Protein AF-A0A8W8LWF3-F1 (afdb_monomer_lite)

Sequence (143 aa):
MHNFMSVVFLLVLAALSSQTCLGVKYEPNWSSIDSRPLPAWYDDVKIGMFINWGVYSVPSYHDEWFWYWWKGPKPIPSVVKLMEQFYPPTFTYADFAAEFKAEFYDPLKWVDIIKSSGAKPFKLHSDNFSGQAVTYKNSDQQW

pLDDT: mean 79.54, std 19.81, range [24.56, 97.5]

Organism: Magallana gigas (NCBI:txid29159)

Secondary structure (DSSP, 8-state):
-HHHHHHHHHHHHHHHTT----PPPPPSSHHHHHTPPPPHHHHH---EEEE--SGGGTTT-S-TTHHHHHHSSS--HHHHHHHHHHS-TT--GGGHHHH---TT--HHHHHHHHHHTTPEEEEE-SB-TTS-BSS--------

Radius of gyration: 26.39 Å; chains: 1; bounding box: 52×48×73 Å

Foldseek 3Di:
DVVVVVVVVVVVVVVVVPPDPPDDDADPDPVRVVPDDDPPVVVVFPAEDEDDDDLVCLLVDDDPCLCCLQPNPHHDPVSVVSCVVPHDPPDDSVVSNVVSPCPVDDVVVVCVVCVVVVHDHDDYCQADPVGDGPDDDPPPDDD

InterPro domains:
  IPR000933 Glycoside hydrolase, family 29 [PTHR10030] (9-128)
  IPR000933 Glycoside hydrolase, family 29 [SM00812] (25-143)
  IPR017853 Glycoside hydrolase superfamily [SSF51445] (25-130)
  IPR057739 Glycoside hydrolase family 29, N-terminal [PF01120] (24-129)

Structure (mmCIF, N/CA/C/O backbone):
data_AF-A0A8W8LWF3-F1
#
_entry.id   AF-A0A8W8LWF3-F1
#
loop_
_atom_site.group_PDB
_atom_site.id
_atom_site.type_symbol
_atom_site.label_atom_id
_atom_site.label_alt_id
_atom_site.label_comp_id
_atom_site.label_asym_id
_atom_site.label_entity_id
_atom_site.label_seq_id
_atom_site.pdbx_PDB_ins_code
_atom_site.Cartn_x
_atom_site.Cartn_y
_atom_site.Cartn_z
_atom_site.occupancy
_atom_site.B_iso_or_equiv
_atom_site.auth_seq_id
_atom_site.auth_comp_id
_atom_site.auth_asym_id
_atom_site.auth_atom_id
_atom_site.pdbx_PDB_model_num
ATOM 1 N N . MET A 1 1 ? 34.620 -33.983 -52.648 1.00 59.31 1 MET A N 1
ATOM 2 C CA . MET A 1 1 ? 34.540 -32.571 -52.200 1.00 59.31 1 MET A CA 1
ATOM 3 C C . MET A 1 1 ? 33.227 -32.232 -51.487 1.00 59.31 1 MET A C 1
ATOM 5 O O . MET A 1 1 ? 33.296 -31.529 -50.491 1.00 59.31 1 MET A O 1
ATOM 9 N N . HIS A 1 2 ? 32.063 -32.766 -51.893 1.00 61.38 2 HIS A N 1
ATOM 10 C CA . HIS A 1 2 ? 30.772 -32.478 -51.235 1.00 61.38 2 HIS A CA 1
ATOM 11 C C . HIS A 1 2 ? 30.685 -32.867 -49.745 1.00 61.38 2 HIS A C 1
ATOM 13 O O . HIS A 1 2 ? 30.290 -32.039 -48.933 1.00 61.38 2 HIS A O 1
ATOM 19 N N . ASN A 1 3 ? 31.135 -34.066 -49.353 1.00 65.56 3 ASN A N 1
ATOM 20 C CA . ASN A 1 3 ? 31.029 -34.513 -47.952 1.00 65.56 3 ASN A CA 1
ATOM 21 C C . ASN A 1 3 ? 31.913 -33.710 -46.985 1.00 65.56 3 ASN A C 1
ATOM 23 O O . ASN A 1 3 ? 31.542 -33.509 -45.836 1.00 65.56 3 ASN A O 1
ATOM 27 N N . PHE A 1 4 ? 33.061 -33.212 -47.453 1.00 72.50 4 PHE A N 1
ATOM 28 C CA . PHE A 1 4 ? 33.957 -32.391 -46.636 1.00 72.50 4 PHE A CA 1
ATOM 29 C C . PHE A 1 4 ? 33.328 -31.026 -46.325 1.00 72.50 4 PHE A C 1
ATOM 31 O O . PHE A 1 4 ? 33.372 -30.559 -45.192 1.00 72.50 4 PHE A O 1
ATOM 38 N N . MET A 1 5 ? 32.659 -30.427 -47.314 1.00 70.44 5 MET A N 1
ATOM 39 C CA . MET A 1 5 ? 32.002 -29.129 -47.165 1.00 70.44 5 MET A CA 1
ATOM 40 C C . MET A 1 5 ? 30.766 -29.209 -46.253 1.00 70.44 5 MET A C 1
ATOM 42 O O . MET A 1 5 ? 30.549 -28.312 -45.444 1.00 70.44 5 MET A O 1
ATOM 46 N N . SER A 1 6 ? 30.010 -30.313 -46.303 1.00 70.00 6 SER A N 1
ATOM 47 C CA . SER A 1 6 ? 28.883 -30.560 -45.389 1.00 70.00 6 SER A CA 1
ATOM 48 C C . SER A 1 6 ? 29.315 -30.794 -43.939 1.00 70.00 6 SER A C 1
ATOM 50 O O . SER A 1 6 ? 28.635 -30.333 -43.027 1.00 70.00 6 SER A O 1
ATOM 52 N N . VAL A 1 7 ? 30.450 -31.462 -43.707 1.00 76.38 7 VAL A N 1
ATOM 53 C CA . VAL A 1 7 ? 30.987 -31.668 -42.349 1.00 76.38 7 VAL A CA 1
ATOM 54 C C . VAL A 1 7 ? 31.468 -30.348 -41.748 1.00 76.38 7 VAL A C 1
ATOM 56 O O . VAL A 1 7 ? 31.151 -30.052 -40.599 1.00 76.38 7 VAL A O 1
ATOM 59 N N . VAL A 1 8 ? 32.155 -29.511 -42.531 1.00 78.25 8 VAL A N 1
ATOM 60 C CA . VAL A 1 8 ? 32.561 -28.168 -42.085 1.00 78.25 8 VAL A CA 1
ATOM 61 C C . VAL A 1 8 ? 31.337 -27.300 -41.776 1.00 78.25 8 VAL A C 1
ATOM 63 O O . VAL A 1 8 ? 31.310 -26.626 -40.750 1.00 78.25 8 VAL A O 1
ATOM 66 N N . PHE A 1 9 ? 30.290 -27.365 -42.602 1.00 77.19 9 PHE A N 1
ATOM 67 C CA . PHE A 1 9 ? 29.053 -26.616 -42.375 1.00 77.19 9 PHE A CA 1
ATOM 68 C C . PHE A 1 9 ? 28.319 -27.053 -41.096 1.00 77.19 9 PHE A C 1
ATOM 70 O O . PHE A 1 9 ? 27.877 -26.207 -40.320 1.00 77.19 9 PHE A O 1
ATOM 77 N N . LEU A 1 10 ? 28.249 -28.361 -40.825 1.00 76.44 10 LEU A N 1
ATOM 78 C CA . LEU A 1 10 ? 27.659 -28.900 -39.594 1.00 76.44 10 LEU A CA 1
ATOM 79 C C . LEU A 1 10 ? 28.469 -28.535 -38.341 1.00 76.44 10 LEU A C 1
ATOM 81 O O . LEU A 1 10 ? 27.880 -28.236 -37.304 1.00 76.44 10 LEU A O 1
ATOM 85 N N . LEU A 1 11 ? 29.802 -28.497 -38.436 1.00 74.31 11 LEU A N 1
ATOM 86 C CA . LEU A 1 11 ? 30.667 -28.066 -37.333 1.00 74.31 11 LEU A CA 1
ATOM 87 C C . LEU A 1 11 ? 30.507 -26.571 -37.019 1.00 74.31 11 LEU A C 1
ATOM 89 O O . LEU A 1 11 ? 30.499 -26.191 -35.849 1.00 74.31 11 LEU A O 1
ATOM 93 N N . VAL A 1 12 ? 30.312 -25.727 -38.038 1.00 75.06 12 VAL A N 1
ATOM 94 C CA . VAL A 1 12 ? 30.024 -24.294 -37.850 1.00 75.06 12 VAL A CA 1
ATOM 95 C C . VAL A 1 12 ? 28.647 -24.089 -37.205 1.00 75.06 12 VAL A C 1
ATOM 97 O O . VAL A 1 12 ? 28.528 -23.303 -36.267 1.00 75.06 12 VAL A O 1
ATOM 100 N N . LEU A 1 13 ? 27.624 -24.840 -37.630 1.00 71.50 13 LEU A N 1
ATOM 101 C CA . LEU A 1 13 ? 26.287 -24.808 -37.019 1.00 71.50 13 LEU A CA 1
ATOM 102 C C . LEU A 1 13 ? 26.291 -25.256 -35.547 1.00 71.50 13 LEU A C 1
ATOM 104 O O . LEU A 1 13 ? 25.652 -24.613 -34.717 1.00 71.50 13 LEU A O 1
ATOM 108 N N . ALA A 1 14 ? 27.053 -26.299 -35.207 1.00 67.88 14 ALA A N 1
ATOM 109 C CA . ALA A 1 14 ? 27.201 -26.768 -33.826 1.00 67.88 14 ALA A CA 1
ATOM 110 C C . ALA A 1 14 ? 27.968 -25.768 -32.930 1.00 67.88 14 ALA A C 1
ATOM 112 O O . ALA A 1 14 ? 27.670 -25.626 -31.738 1.00 67.88 14 ALA A O 1
ATOM 113 N N . ALA A 1 15 ? 28.928 -25.031 -33.500 1.00 64.31 15 ALA A N 1
ATOM 114 C CA . ALA A 1 15 ? 29.638 -23.962 -32.798 1.00 64.31 15 ALA A CA 1
ATOM 115 C C . ALA A 1 15 ? 28.736 -22.738 -32.536 1.00 64.31 15 ALA A C 1
ATOM 117 O O . ALA A 1 15 ? 28.837 -22.116 -31.480 1.00 64.31 15 ALA A O 1
ATOM 118 N N . LEU A 1 16 ? 27.804 -22.434 -33.448 1.00 60.97 16 LEU A N 1
ATOM 119 C CA . LEU A 1 16 ? 26.825 -21.347 -33.300 1.00 60.97 16 LEU A CA 1
ATOM 120 C C . LEU A 1 16 ? 25.728 -21.653 -32.264 1.00 60.97 16 LEU A C 1
ATOM 122 O O . LEU A 1 16 ? 25.233 -20.728 -31.625 1.00 60.97 16 LEU A O 1
ATOM 126 N N . SER A 1 17 ? 25.382 -22.926 -32.036 1.00 60.56 17 SER A N 1
ATOM 127 C CA . SER A 1 17 ? 24.414 -23.328 -30.997 1.00 60.56 17 SER A CA 1
ATOM 128 C C . SER A 1 17 ? 24.958 -23.274 -29.563 1.00 60.56 17 SER A C 1
ATOM 130 O O . SER A 1 17 ? 24.188 -23.392 -28.615 1.00 60.56 17 SER A O 1
ATOM 132 N N . SER A 1 18 ? 26.269 -23.076 -29.391 1.00 52.66 18 SER A N 1
ATOM 133 C CA . SER A 1 18 ? 26.933 -23.011 -28.079 1.00 52.66 18 SER A CA 1
ATOM 134 C C . SER A 1 18 ? 27.073 -21.579 -27.547 1.00 52.66 18 SER A C 1
ATOM 136 O O . SER A 1 18 ? 28.006 -21.282 -26.801 1.00 52.66 18 SER A O 1
ATOM 138 N N . GLN A 1 19 ? 26.160 -20.673 -27.908 1.00 57.59 19 GLN A N 1
ATOM 139 C CA . GLN A 1 19 ? 26.027 -19.402 -27.196 1.00 57.59 19 GLN A CA 1
A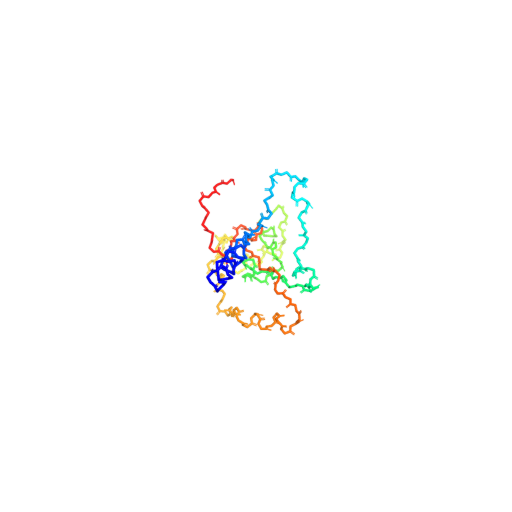TOM 140 C C . GLN A 1 19 ? 25.423 -19.690 -25.824 1.00 57.59 19 GLN A C 1
ATOM 142 O O . GLN A 1 19 ? 24.211 -19.705 -25.623 1.00 57.59 19 GLN A O 1
ATOM 147 N N . THR A 1 20 ? 26.301 -19.969 -24.868 1.00 54.34 20 THR A N 1
ATOM 148 C CA . THR A 1 20 ? 25.966 -19.925 -23.455 1.00 54.34 20 THR A CA 1
ATOM 149 C C . THR A 1 20 ? 25.398 -18.540 -23.149 1.00 54.34 20 THR A C 1
ATOM 151 O O . THR A 1 20 ? 26.034 -17.519 -23.411 1.00 54.34 20 THR A O 1
ATOM 154 N N . CYS A 1 21 ? 24.184 -18.486 -22.597 1.00 49.06 21 CYS A N 1
ATOM 155 C CA . CYS A 1 21 ? 23.703 -17.290 -21.914 1.00 49.06 21 CYS A CA 1
ATOM 156 C C . CYS A 1 21 ? 24.687 -16.993 -20.777 1.00 49.06 21 CYS A C 1
ATOM 158 O O . CYS A 1 21 ? 24.613 -17.606 -19.711 1.00 49.06 21 CYS A O 1
ATOM 160 N N . LEU A 1 22 ? 25.640 -16.093 -21.012 1.00 54.31 22 LEU A N 1
ATOM 161 C CA . LEU A 1 22 ? 26.547 -15.597 -19.987 1.00 54.31 22 LEU A CA 1
ATOM 162 C C . LEU A 1 22 ? 25.746 -14.702 -19.038 1.00 54.31 22 LEU A C 1
ATOM 164 O O . LEU A 1 22 ? 25.706 -13.483 -19.182 1.00 54.31 22 LEU A O 1
ATOM 168 N N . GLY A 1 23 ? 25.069 -15.319 -18.073 1.00 65.31 23 GLY A N 1
ATOM 169 C CA . GLY A 1 23 ? 24.591 -14.608 -16.897 1.00 65.31 23 GLY A CA 1
ATOM 170 C C . GLY A 1 23 ? 25.801 -14.131 -16.099 1.00 65.31 23 GLY A C 1
ATOM 171 O O . GLY A 1 23 ? 26.619 -14.945 -15.671 1.00 65.31 23 GLY A O 1
ATOM 172 N N . VAL A 1 24 ? 25.938 -12.818 -15.913 1.00 80.31 24 VAL A N 1
ATOM 173 C CA . VAL A 1 24 ? 26.941 -12.260 -14.998 1.00 80.31 24 VAL A CA 1
ATOM 174 C C . VAL A 1 24 ? 26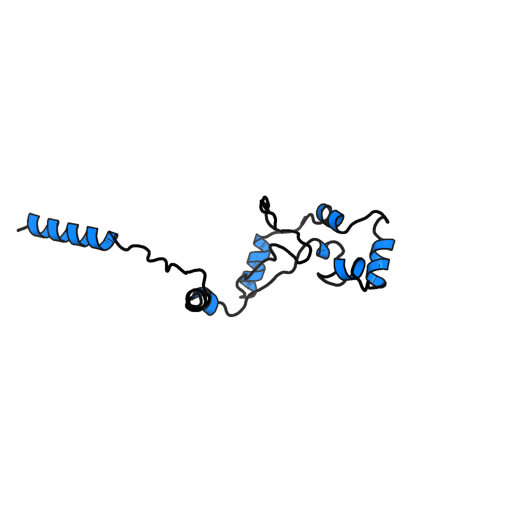.607 -12.748 -13.589 1.00 80.31 24 VAL A C 1
ATOM 176 O O . VAL A 1 24 ? 25.508 -12.507 -13.089 1.00 80.31 24 VAL A O 1
ATOM 179 N N . LYS A 1 25 ? 27.539 -13.463 -12.953 1.00 88.44 25 LYS A N 1
ATOM 180 C CA . LYS A 1 25 ? 27.399 -13.898 -11.562 1.00 88.44 25 LYS A CA 1
ATOM 181 C C . LYS A 1 25 ? 27.947 -12.805 -10.646 1.00 88.44 25 LYS A C 1
ATOM 183 O O . LYS A 1 25 ? 29.110 -12.432 -10.768 1.00 88.44 25 LYS A O 1
ATOM 188 N N . TYR A 1 26 ? 27.106 -12.306 -9.745 1.00 92.06 26 TYR A N 1
ATOM 189 C CA . TYR A 1 26 ? 27.495 -11.331 -8.728 1.00 92.06 26 TYR A CA 1
ATOM 190 C C . TYR A 1 26 ? 27.895 -12.039 -7.435 1.00 92.06 26 TYR A C 1
ATOM 192 O O . TYR A 1 26 ? 27.256 -13.010 -7.026 1.00 92.06 26 TYR A O 1
ATOM 200 N N . GLU A 1 27 ? 28.936 -11.531 -6.790 1.00 94.56 27 GLU A N 1
ATOM 201 C CA . GLU A 1 27 ? 29.379 -11.974 -5.471 1.00 94.56 27 GLU A CA 1
ATOM 202 C C . GLU A 1 27 ? 28.723 -11.105 -4.379 1.00 94.56 27 GLU A C 1
ATOM 204 O O . GLU A 1 27 ? 28.394 -9.943 -4.640 1.00 94.56 27 GLU A O 1
ATOM 209 N N . PRO A 1 28 ? 28.532 -11.611 -3.145 1.00 94.00 28 PRO A N 1
ATOM 210 C CA . PRO A 1 28 ? 27.860 -10.889 -2.061 1.00 94.00 28 PRO A CA 1
ATOM 211 C C . PRO A 1 28 ? 28.775 -9.829 -1.413 1.00 94.00 28 PRO A C 1
ATOM 213 O O . PRO A 1 28 ? 28.998 -9.824 -0.205 1.00 94.00 28 PRO A O 1
ATOM 216 N N . ASN A 1 29 ? 29.346 -8.935 -2.220 1.00 95.12 29 ASN A N 1
ATOM 217 C CA . ASN A 1 29 ? 30.139 -7.793 -1.774 1.00 95.12 29 ASN A CA 1
ATOM 218 C C . ASN A 1 29 ? 29.801 -6.542 -2.598 1.00 95.12 29 ASN A C 1
ATOM 220 O O . ASN A 1 29 ? 29.432 -6.638 -3.769 1.00 95.12 29 ASN A O 1
ATOM 224 N N . TRP A 1 30 ? 29.954 -5.363 -1.988 1.00 95.25 30 TRP A N 1
ATOM 225 C CA . TRP A 1 30 ? 29.582 -4.081 -2.600 1.00 95.25 30 TRP A CA 1
ATOM 226 C C . TRP A 1 30 ? 30.284 -3.826 -3.930 1.00 95.25 30 TRP A C 1
ATOM 228 O O . TRP A 1 30 ? 29.635 -3.436 -4.891 1.00 95.25 30 TRP A O 1
ATOM 238 N N . SER A 1 31 ? 31.580 -4.133 -4.025 1.00 94.44 31 SER A N 1
ATOM 239 C CA . SER A 1 31 ? 32.343 -3.928 -5.260 1.00 94.44 31 SER A CA 1
ATOM 240 C C . SER A 1 31 ? 31.770 -4.719 -6.442 1.00 94.44 31 SER A C 1
ATOM 242 O O . SER A 1 31 ? 31.751 -4.206 -7.559 1.00 94.44 31 SER A O 1
ATOM 244 N N . SER A 1 32 ? 31.281 -5.941 -6.208 1.00 93.06 32 SER A N 1
ATOM 245 C CA . SER A 1 32 ? 30.615 -6.743 -7.235 1.00 93.06 32 SER A CA 1
ATOM 246 C C . SER A 1 32 ? 29.208 -6.225 -7.538 1.00 93.06 32 SER A C 1
ATOM 248 O O . SER A 1 32 ? 28.866 -6.045 -8.707 1.00 93.06 32 SER A O 1
ATOM 250 N N . ILE A 1 33 ? 28.401 -5.934 -6.515 1.00 92.31 33 ILE A N 1
ATOM 251 C CA . ILE A 1 33 ? 27.010 -5.496 -6.693 1.00 92.31 33 ILE A CA 1
ATOM 252 C C . ILE A 1 33 ? 26.938 -4.119 -7.363 1.00 92.31 33 ILE A C 1
ATOM 254 O O . ILE A 1 33 ? 26.084 -3.921 -8.217 1.00 92.31 33 ILE A O 1
ATOM 258 N N . ASP A 1 34 ? 27.833 -3.187 -7.051 1.00 92.44 34 ASP A N 1
ATOM 259 C CA . ASP A 1 34 ? 27.819 -1.838 -7.633 1.00 92.44 34 ASP A CA 1
ATOM 260 C C . ASP A 1 34 ? 28.314 -1.809 -9.086 1.00 92.44 34 ASP A C 1
ATOM 262 O O . ASP A 1 34 ? 28.028 -0.867 -9.820 1.00 92.44 34 ASP A O 1
ATOM 266 N N . SER A 1 35 ? 28.996 -2.867 -9.542 1.00 91.94 35 SER A N 1
ATOM 267 C CA . SER A 1 35 ? 29.420 -3.002 -10.943 1.00 91.94 35 SER A CA 1
ATOM 268 C C . SER A 1 35 ? 28.268 -3.300 -11.912 1.00 91.94 35 SER A C 1
ATOM 270 O O . SER A 1 35 ? 28.461 -3.286 -13.130 1.00 91.94 35 SER A O 1
ATOM 272 N N . ARG A 1 36 ? 27.066 -3.603 -11.401 1.00 91.69 36 ARG A N 1
ATOM 273 C CA . ARG A 1 36 ? 25.926 -3.979 -12.240 1.00 91.69 36 ARG A CA 1
ATOM 274 C C . ARG A 1 36 ? 25.421 -2.778 -13.052 1.00 91.69 36 ARG A C 1
ATOM 276 O O . ARG A 1 36 ? 25.085 -1.748 -12.465 1.00 91.69 36 ARG A O 1
ATOM 283 N N . PRO A 1 37 ? 25.325 -2.891 -14.389 1.00 90.94 37 PRO A N 1
ATOM 284 C CA . PRO A 1 37 ? 24.818 -1.800 -15.204 1.00 90.94 37 PRO A CA 1
ATOM 285 C C . PRO A 1 37 ? 23.332 -1.573 -14.922 1.00 90.94 37 PRO A C 1
ATOM 287 O O . PRO A 1 37 ? 22.592 -2.499 -14.571 1.00 90.94 37 PRO A O 1
ATOM 290 N N . LEU A 1 38 ? 22.883 -0.336 -15.123 1.00 87.75 38 LEU A N 1
ATOM 291 C CA . LEU A 1 38 ? 21.460 -0.032 -15.137 1.00 87.75 38 LEU A CA 1
ATOM 292 C C . LEU A 1 38 ? 20.796 -0.840 -16.269 1.00 87.75 38 LEU A C 1
ATOM 294 O O . LEU A 1 38 ? 21.286 -0.797 -17.401 1.00 87.75 38 LEU A O 1
ATOM 298 N N . PRO A 1 39 ? 19.706 -1.583 -16.012 1.00 88.12 39 PRO A N 1
ATOM 299 C CA . PRO A 1 39 ? 18.995 -2.273 -17.079 1.00 88.12 39 PRO A CA 1
ATOM 300 C C . PRO A 1 39 ? 18.513 -1.275 -18.136 1.00 88.12 39 PRO A C 1
ATOM 302 O O . PRO A 1 39 ? 17.894 -0.273 -17.786 1.00 88.12 39 PRO A O 1
ATOM 305 N N . ALA A 1 40 ? 18.746 -1.563 -19.420 1.00 87.56 40 ALA A N 1
ATOM 306 C CA . ALA A 1 40 ? 18.413 -0.642 -20.515 1.00 87.56 40 ALA A CA 1
ATOM 307 C C . ALA A 1 40 ? 16.939 -0.197 -20.488 1.00 87.56 40 ALA A C 1
ATOM 309 O O . ALA A 1 40 ? 16.639 0.985 -20.608 1.00 87.56 40 ALA A O 1
ATOM 310 N N . TRP A 1 41 ? 16.024 -1.127 -20.194 1.00 84.12 41 TRP A N 1
ATOM 311 C CA . TRP A 1 41 ? 14.596 -0.823 -20.093 1.00 84.12 41 TRP A CA 1
ATOM 312 C C . TRP A 1 41 ? 14.267 0.204 -19.001 1.00 84.12 41 TRP A C 1
ATOM 314 O O . TRP A 1 41 ? 13.265 0.903 -19.127 1.00 84.12 41 TRP A O 1
ATOM 324 N N . TYR A 1 42 ? 15.054 0.266 -17.919 1.00 83.88 42 TYR A N 1
ATOM 325 C CA . TYR A 1 42 ? 14.828 1.210 -16.826 1.00 83.88 42 TYR A CA 1
ATOM 326 C C . TYR A 1 42 ? 15.219 2.612 -17.270 1.00 83.88 42 TYR A C 1
ATOM 328 O O . TYR A 1 42 ? 14.487 3.556 -16.994 1.00 83.88 42 TYR A O 1
ATOM 336 N N . ASP A 1 43 ? 16.335 2.745 -17.991 1.00 85.75 43 ASP A N 1
ATOM 337 C CA . ASP A 1 43 ? 16.713 4.036 -18.553 1.00 85.75 43 ASP A CA 1
ATOM 338 C C . ASP A 1 43 ? 15.696 4.491 -19.608 1.00 85.75 43 ASP A C 1
ATOM 340 O O . ASP A 1 43 ? 15.302 5.651 -19.612 1.00 85.75 43 ASP A O 1
ATOM 344 N N . ASP A 1 44 ? 15.166 3.593 -20.439 1.00 86.06 44 ASP A N 1
ATOM 345 C CA . ASP A 1 44 ? 14.131 3.943 -21.423 1.00 86.06 44 ASP A CA 1
ATOM 346 C C . ASP A 1 44 ? 12.828 4.461 -20.782 1.00 86.06 44 ASP A C 1
ATOM 348 O O . ASP A 1 44 ? 12.074 5.223 -21.396 1.00 86.06 44 ASP A O 1
ATOM 352 N N . VAL A 1 45 ? 12.533 4.056 -19.543 1.00 85.12 45 VAL A N 1
ATOM 353 C CA . VAL A 1 45 ? 11.336 4.484 -18.812 1.00 85.12 45 VAL A CA 1
ATOM 354 C C . VAL A 1 45 ? 11.627 5.761 -18.037 1.00 85.12 45 VAL A C 1
ATOM 356 O O . VAL A 1 45 ? 12.246 5.753 -16.981 1.00 85.12 45 VAL A O 1
ATOM 359 N N . LYS A 1 46 ? 11.108 6.883 -18.540 1.00 84.94 46 LYS A N 1
ATOM 360 C CA . LYS A 1 46 ? 11.305 8.198 -17.911 1.00 84.94 46 LYS A CA 1
ATOM 361 C C . LYS A 1 46 ? 10.236 8.553 -16.871 1.00 84.94 46 LYS A C 1
ATOM 363 O O . LYS A 1 46 ? 10.488 9.378 -16.001 1.00 84.94 46 LYS A O 1
ATOM 368 N N . ILE A 1 47 ? 9.051 7.937 -16.953 1.00 83.56 47 ILE A N 1
ATOM 369 C CA . ILE A 1 47 ? 7.919 8.184 -16.048 1.00 83.56 47 ILE A CA 1
ATOM 370 C C . ILE A 1 47 ? 7.343 6.847 -15.580 1.00 83.56 47 ILE A C 1
ATOM 372 O O . ILE A 1 47 ? 6.927 6.011 -16.388 1.00 83.56 47 ILE A O 1
ATOM 376 N N . GLY A 1 48 ? 7.303 6.672 -14.260 1.00 82.50 48 GLY A N 1
ATOM 377 C CA . GLY A 1 48 ? 6.687 5.535 -13.589 1.00 82.50 48 GLY A CA 1
ATOM 378 C C . GLY A 1 48 ? 5.530 5.971 -12.697 1.00 82.50 48 GLY A C 1
ATOM 379 O O . GLY A 1 48 ? 5.530 7.085 -12.178 1.00 82.50 48 GLY A O 1
ATOM 380 N N . MET A 1 49 ? 4.557 5.082 -12.498 1.00 81.25 49 MET A N 1
ATOM 381 C CA . MET A 1 49 ? 3.488 5.279 -11.515 1.00 81.25 49 MET A CA 1
ATOM 382 C C . MET A 1 49 ? 3.653 4.318 -10.337 1.00 81.25 49 MET A C 1
ATOM 384 O O . MET A 1 49 ? 3.947 3.133 -10.527 1.00 81.25 49 MET A O 1
ATOM 388 N N . PHE A 1 50 ? 3.451 4.852 -9.132 1.00 85.44 50 PHE A N 1
ATOM 389 C CA . PHE A 1 50 ? 3.432 4.115 -7.874 1.00 85.44 50 PHE A CA 1
ATOM 390 C C . PHE A 1 50 ? 2.059 4.259 -7.225 1.00 85.44 50 PHE A C 1
ATOM 392 O O . PHE A 1 50 ? 1.516 5.363 -7.188 1.00 85.44 50 PHE A O 1
ATOM 399 N N . ILE A 1 51 ? 1.501 3.158 -6.722 1.00 87.25 51 ILE A N 1
ATOM 400 C CA . ILE A 1 51 ? 0.170 3.157 -6.109 1.00 87.25 51 ILE A CA 1
ATOM 401 C C . ILE A 1 51 ? 0.284 2.683 -4.667 1.00 87.25 51 ILE A C 1
ATOM 403 O O . ILE A 1 51 ? 0.739 1.569 -4.400 1.00 87.25 51 ILE A O 1
ATOM 407 N N . ASN A 1 52 ? -0.154 3.546 -3.753 1.00 90.56 52 ASN A N 1
ATOM 408 C CA . ASN A 1 52 ? -0.211 3.265 -2.329 1.00 90.56 52 ASN A CA 1
ATOM 409 C C . ASN A 1 52 ? -1.635 2.829 -1.960 1.00 90.56 52 ASN A C 1
ATOM 411 O O . ASN A 1 52 ? -2.502 3.667 -1.722 1.00 90.56 52 ASN A O 1
ATOM 415 N N . TRP A 1 53 ? -1.889 1.520 -1.987 1.00 92.62 53 TRP A N 1
ATOM 416 C CA . TRP A 1 53 ? -3.206 0.945 -1.718 1.00 92.62 53 TRP A CA 1
ATOM 417 C C . TRP A 1 53 ? -3.091 -0.302 -0.834 1.00 92.62 53 TRP A C 1
ATOM 419 O O . TRP A 1 53 ? -2.277 -1.187 -1.102 1.00 92.62 53 TRP A O 1
ATOM 429 N N . GLY A 1 54 ? -3.892 -0.361 0.230 1.00 92.25 54 GLY A N 1
ATOM 430 C CA . GLY A 1 54 ? -3.871 -1.443 1.216 1.00 92.25 54 GLY A CA 1
ATOM 431 C C . GLY A 1 54 ? -4.936 -1.251 2.296 1.00 92.25 54 GLY A C 1
ATOM 432 O O . GLY A 1 54 ? -5.849 -0.448 2.133 1.00 92.25 54 GLY A O 1
ATOM 433 N N . VAL A 1 55 ? -4.818 -1.949 3.429 1.00 94.19 55 VAL A N 1
ATOM 434 C CA . VAL A 1 55 ? -5.833 -1.892 4.504 1.00 94.19 55 VAL A CA 1
ATOM 435 C C . VAL A 1 55 ? -6.034 -0.510 5.124 1.00 94.19 55 VAL A C 1
ATOM 437 O O . VAL A 1 55 ? -7.151 -0.182 5.504 1.00 94.19 55 VAL A O 1
ATOM 440 N N . TYR A 1 56 ? -5.009 0.347 5.151 1.00 93.31 56 TYR A N 1
ATOM 441 C CA . TYR A 1 56 ? -5.166 1.756 5.552 1.00 93.31 56 TYR A CA 1
ATOM 442 C C . TYR A 1 56 ? -6.096 2.534 4.611 1.00 93.31 56 TYR A C 1
ATOM 444 O O . TYR A 1 56 ? -6.626 3.572 4.993 1.00 93.31 56 TYR A O 1
ATOM 452 N N . SER A 1 57 ? -6.321 2.052 3.385 1.00 95.38 57 SER A N 1
ATOM 453 C CA . SER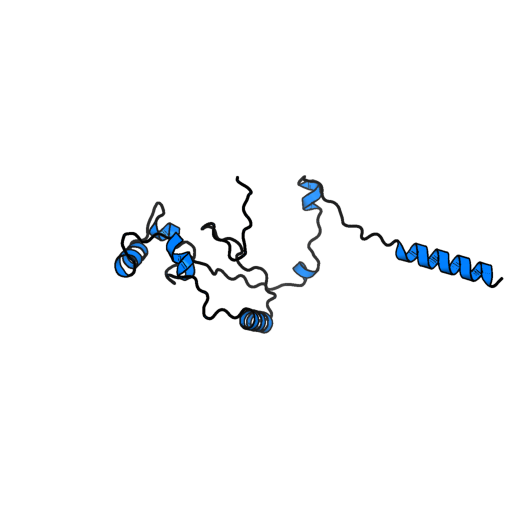 A 1 57 ? -7.273 2.654 2.455 1.00 95.38 57 SER A CA 1
ATOM 454 C C . SER A 1 57 ? -8.729 2.342 2.817 1.00 95.38 57 SER A C 1
ATOM 456 O O . SER A 1 57 ? -9.607 3.063 2.355 1.00 95.38 57 SER A O 1
ATOM 458 N N . VAL A 1 58 ? -9.010 1.331 3.653 1.00 95.25 58 VAL A N 1
ATOM 459 C CA . VAL A 1 58 ? -10.382 0.998 4.092 1.00 95.25 58 VAL A CA 1
ATOM 460 C C . VAL A 1 58 ? -11.051 2.166 4.825 1.00 95.25 58 VAL A C 1
ATOM 462 O O . VAL A 1 58 ? -12.089 2.623 4.348 1.00 95.25 58 VAL A O 1
ATOM 465 N N . PRO A 1 59 ? -10.469 2.738 5.901 1.00 94.00 59 PRO A N 1
ATOM 466 C CA . PRO A 1 59 ? -11.061 3.904 6.555 1.00 94.00 59 PRO A CA 1
ATOM 467 C C . PRO A 1 59 ? -11.038 5.164 5.676 1.00 94.00 59 PRO A C 1
ATOM 469 O O . PRO A 1 59 ? -11.747 6.117 5.989 1.00 94.00 59 PRO A O 1
ATOM 472 N N . SER A 1 60 ? -10.237 5.186 4.596 1.00 94.31 60 SER A N 1
ATOM 473 C CA . SER A 1 60 ? -10.151 6.299 3.632 1.00 94.31 60 SER A CA 1
ATOM 474 C C . SER A 1 60 ? -9.980 7.670 4.304 1.00 94.31 60 SER A C 1
ATOM 476 O O . SER A 1 60 ? -10.573 8.668 3.894 1.00 94.31 60 SER A O 1
ATOM 478 N N . TYR A 1 61 ? -9.173 7.719 5.366 1.00 95.31 61 TYR A N 1
ATOM 479 C CA . TYR A 1 61 ? -8.993 8.908 6.188 1.00 95.31 61 TYR A CA 1
ATOM 480 C C . TYR A 1 61 ? -7.514 9.144 6.486 1.00 95.31 61 TYR A C 1
ATOM 482 O O . TYR A 1 61 ? -6.795 8.213 6.832 1.00 95.31 61 TYR A O 1
ATOM 490 N N . HIS A 1 62 ? -7.079 10.403 6.407 1.00 93.31 62 HIS A N 1
ATOM 491 C CA . HIS A 1 62 ? -5.682 10.813 6.570 1.00 93.31 62 HIS A CA 1
ATOM 492 C C . HIS A 1 62 ? -4.752 10.258 5.466 1.00 93.31 62 HIS A C 1
ATOM 494 O O . HIS A 1 62 ? -4.859 10.710 4.328 1.00 93.31 62 HIS A O 1
ATOM 500 N N . ASP A 1 63 ? -3.850 9.320 5.773 1.00 94.06 63 ASP A N 1
ATOM 501 C CA . ASP A 1 63 ? -2.819 8.791 4.863 1.00 94.06 63 ASP A CA 1
ATOM 502 C C . ASP A 1 63 ? -2.454 7.324 5.190 1.00 94.06 63 ASP A C 1
ATOM 504 O O . ASP A 1 63 ? -3.094 6.679 6.027 1.00 94.06 63 ASP A O 1
ATOM 508 N N . GLU A 1 64 ? -1.421 6.771 4.544 1.00 93.12 64 GLU A N 1
ATOM 509 C CA . GLU A 1 64 ? -0.992 5.380 4.752 1.00 93.12 64 GLU A CA 1
ATOM 510 C C . GLU A 1 64 ? -0.435 5.072 6.146 1.00 93.12 64 GLU A C 1
ATOM 512 O O . GLU A 1 64 ? -0.349 3.904 6.533 1.00 93.12 64 GLU A O 1
ATOM 517 N N . TRP A 1 65 ? -0.095 6.099 6.926 1.00 94.00 65 TRP A N 1
ATOM 518 C CA . TRP A 1 65 ? 0.367 5.973 8.307 1.00 94.00 65 TRP A CA 1
ATOM 519 C C . TRP A 1 65 ? -0.791 5.957 9.304 1.00 94.00 65 TRP A C 1
ATOM 521 O O . TRP A 1 65 ? -0.565 6.094 10.507 1.00 94.00 65 TRP A O 1
ATOM 531 N N . PHE A 1 66 ? -2.024 5.732 8.839 1.00 95.56 66 PHE A N 1
ATOM 532 C CA . PHE A 1 66 ? -3.236 5.673 9.657 1.00 95.56 66 PHE A CA 1
ATOM 533 C C . PHE A 1 66 ? -3.050 4.936 10.993 1.00 95.56 66 PHE A C 1
ATOM 535 O O . PHE A 1 66 ? -3.426 5.450 12.047 1.00 95.56 66 PHE A O 1
ATOM 542 N N . TRP A 1 67 ? -2.419 3.756 10.976 1.00 94.19 67 TRP A N 1
ATOM 543 C CA . TRP A 1 67 ? -2.151 2.993 12.198 1.00 94.19 67 TRP A CA 1
ATOM 544 C C . TRP A 1 67 ? -1.320 3.778 13.217 1.00 94.19 67 TRP A C 1
ATOM 546 O O . TRP A 1 67 ? -1.641 3.781 14.402 1.00 94.19 67 TRP A O 1
ATOM 556 N N . TYR A 1 68 ? -0.275 4.469 12.767 1.00 95.38 68 TYR A N 1
ATOM 557 C CA . TYR A 1 68 ? 0.577 5.284 13.625 1.00 95.38 68 TYR A CA 1
ATOM 558 C C . TYR A 1 68 ? -0.193 6.487 14.186 1.00 95.38 68 TYR A C 1
ATOM 560 O O . TYR A 1 68 ? -0.070 6.801 15.369 1.00 95.38 68 TYR A O 1
ATOM 568 N N . TRP A 1 69 ? -1.059 7.109 13.383 1.00 96.06 69 TRP A N 1
ATOM 569 C CA . TRP A 1 69 ? -1.918 8.205 13.843 1.00 96.06 69 TRP A CA 1
ATOM 570 C C . TRP A 1 69 ? -3.031 7.763 14.791 1.00 96.06 69 TRP A C 1
ATOM 572 O O . TRP A 1 69 ? -3.568 8.589 15.526 1.00 96.06 69 TRP A O 1
ATOM 582 N N . TRP A 1 70 ? -3.356 6.473 14.814 1.00 95.38 70 TRP A N 1
ATOM 583 C CA . TRP A 1 70 ? -4.346 5.911 15.725 1.00 95.38 70 TRP A CA 1
ATOM 584 C C . TRP A 1 70 ? -3.732 5.313 17.001 1.00 95.38 70 TRP A C 1
ATOM 586 O O . TRP A 1 70 ? -4.198 5.600 18.103 1.00 95.38 70 TRP A O 1
ATOM 596 N N . LYS A 1 71 ? -2.708 4.466 16.865 1.00 94.50 71 LYS A N 1
ATOM 597 C CA . LYS A 1 71 ? -2.117 3.642 17.938 1.00 94.50 71 LYS A CA 1
ATOM 598 C C . LYS A 1 71 ? -0.651 3.961 18.235 1.00 94.50 71 LYS A C 1
ATOM 600 O O . LYS A 1 71 ? -0.086 3.384 19.161 1.00 94.50 71 LYS A O 1
ATOM 605 N N . GLY A 1 72 ? -0.025 4.837 17.454 1.00 93.81 72 GLY A N 1
ATOM 606 C CA . GLY A 1 72 ? 1.362 5.237 17.656 1.00 93.81 72 GLY A CA 1
ATOM 607 C C . GLY A 1 72 ? 1.564 6.098 18.911 1.00 93.81 72 GLY A C 1
ATOM 608 O O . GLY A 1 72 ? 0.614 6.437 19.616 1.00 93.81 72 GLY A O 1
ATOM 609 N N . PRO A 1 73 ? 2.811 6.507 19.194 1.00 95.25 73 PRO A N 1
ATOM 610 C CA . PRO A 1 73 ? 3.166 7.261 20.399 1.00 95.25 73 PRO A CA 1
ATOM 611 C C . PRO A 1 73 ? 2.552 8.668 20.454 1.00 95.25 73 PRO A C 1
ATOM 613 O O . PRO A 1 73 ? 2.515 9.278 21.520 1.00 95.25 73 PRO A O 1
ATOM 616 N N . LYS A 1 74 ? 2.098 9.208 19.315 1.00 94.88 74 LYS A N 1
ATOM 617 C CA . LYS A 1 74 ? 1.435 10.515 19.219 1.00 94.88 74 LYS A CA 1
ATOM 618 C C . LYS A 1 74 ? 0.169 10.407 18.359 1.00 94.88 74 LYS A C 1
ATOM 620 O O . LYS A 1 74 ? 0.212 10.799 17.191 1.00 94.88 74 LYS A O 1
ATOM 625 N N . PRO A 1 75 ? -0.937 9.867 18.904 1.00 95.56 75 PRO A N 1
ATOM 626 C CA . PRO A 1 75 ? -2.183 9.748 18.162 1.00 95.56 75 PRO A CA 1
ATOM 627 C C . PRO A 1 75 ? -2.763 11.115 17.797 1.00 95.56 75 PRO A C 1
ATOM 629 O O . PRO A 1 75 ? -2.707 12.060 18.588 1.00 95.56 75 PRO A O 1
ATOM 632 N N . ILE A 1 76 ? -3.363 11.210 16.615 1.00 97.50 76 ILE A N 1
ATOM 633 C CA . ILE A 1 76 ? -4.070 12.409 16.168 1.00 97.50 76 ILE A CA 1
ATOM 634 C C . ILE A 1 76 ? -5.517 12.336 16.683 1.00 97.50 76 ILE A C 1
ATOM 636 O O . ILE A 1 76 ? -6.219 11.370 16.372 1.00 97.50 76 ILE A O 1
ATOM 640 N N . PRO A 1 77 ? -6.020 13.354 17.412 1.00 97.44 77 PRO A N 1
ATOM 641 C CA . PRO A 1 77 ? -7.360 13.310 18.004 1.00 97.44 77 PRO A CA 1
ATOM 642 C C . PRO A 1 77 ? -8.496 13.054 17.005 1.00 97.44 77 PRO A C 1
ATOM 644 O O . PRO A 1 77 ? -9.461 12.372 17.337 1.00 97.44 77 PRO A O 1
ATOM 647 N N . SER A 1 78 ? -8.395 13.566 15.774 1.00 97.06 78 SER A N 1
ATOM 648 C CA . SER A 1 78 ? -9.414 13.340 14.740 1.00 97.06 78 SER A CA 1
ATOM 649 C C . SER A 1 78 ? -9.464 11.888 14.256 1.00 97.06 78 SER A C 1
ATOM 651 O O . SER A 1 78 ? -10.554 11.370 14.031 1.00 97.06 78 SER A O 1
ATOM 653 N N . VAL A 1 79 ? -8.312 11.218 14.151 1.00 96.56 79 VAL A N 1
ATOM 654 C CA . VAL A 1 79 ? -8.216 9.801 13.762 1.00 96.56 79 VAL A CA 1
ATOM 655 C C . VAL A 1 79 ? -8.789 8.910 14.862 1.00 96.56 79 VAL A C 1
ATOM 657 O O . VAL A 1 79 ? -9.588 8.020 14.582 1.00 96.56 79 VAL A O 1
ATOM 660 N N . VAL A 1 80 ? -8.448 9.188 16.124 1.00 96.00 80 VAL A N 1
ATOM 661 C CA . VAL A 1 80 ? -9.005 8.461 17.277 1.00 96.00 80 VAL A CA 1
ATOM 662 C C . VAL A 1 80 ? -10.525 8.620 17.331 1.00 96.00 80 VAL A C 1
ATOM 664 O O . VAL A 1 80 ? -11.237 7.624 17.425 1.00 96.00 80 VAL A O 1
ATOM 667 N N . LYS A 1 81 ? -11.026 9.851 17.175 1.00 96.88 81 LYS A N 1
ATOM 668 C CA . LYS A 1 81 ? -12.465 10.135 17.172 1.00 96.88 81 LYS A CA 1
ATOM 669 C C . LYS A 1 81 ? -13.201 9.410 16.044 1.00 96.88 81 LYS A C 1
ATOM 671 O O . LYS A 1 81 ? -14.294 8.906 16.271 1.00 96.88 81 LYS A O 1
ATOM 676 N N . LEU A 1 82 ? -12.618 9.337 14.845 1.00 96.25 82 LEU A N 1
ATOM 677 C CA . LEU A 1 82 ? -13.188 8.559 13.744 1.00 96.25 82 LEU A CA 1
ATOM 678 C C . LEU A 1 82 ? -13.328 7.081 14.132 1.00 96.25 82 LEU A C 1
ATOM 680 O O . LEU A 1 82 ? -14.390 6.495 13.929 1.00 96.25 82 LEU A O 1
ATOM 684 N N . MET A 1 83 ? -12.297 6.501 14.750 1.00 96.25 83 MET A N 1
ATOM 685 C CA . MET A 1 83 ? -12.351 5.109 15.197 1.00 96.25 83 MET A CA 1
ATOM 686 C C . MET A 1 83 ? -13.414 4.881 16.275 1.00 96.25 83 MET A C 1
ATOM 688 O O . MET A 1 83 ? -14.167 3.921 16.179 1.00 96.25 83 MET A O 1
ATOM 692 N N . GLU A 1 84 ? -13.537 5.782 17.248 1.00 95.81 84 GLU A N 1
ATOM 693 C CA . GLU A 1 84 ? -14.552 5.697 18.310 1.00 95.81 84 GLU A CA 1
ATOM 694 C C . GLU A 1 84 ? -15.991 5.882 17.803 1.00 95.81 84 GLU A C 1
ATOM 696 O O . GLU A 1 84 ? -16.929 5.360 18.401 1.00 95.81 84 GLU A O 1
ATOM 701 N N . GLN A 1 85 ? -16.181 6.645 16.723 1.00 96.62 85 GLN A N 1
ATOM 702 C CA . GLN A 1 85 ? -17.505 6.934 16.170 1.00 96.62 85 GLN A CA 1
ATOM 703 C C . GLN A 1 85 ? -18.031 5.831 15.254 1.00 96.62 85 GLN A C 1
ATOM 705 O O . GLN A 1 85 ? -19.234 5.569 15.258 1.00 96.62 85 GLN A O 1
ATOM 710 N N . PHE A 1 86 ? -17.156 5.228 14.448 1.00 95.31 86 PHE A N 1
ATOM 711 C CA . PHE A 1 86 ? -17.565 4.325 13.369 1.00 95.31 86 PHE A CA 1
ATOM 712 C C . PHE A 1 86 ? -17.215 2.856 13.617 1.00 95.31 86 PHE A C 1
ATOM 714 O O . PHE A 1 86 ? -17.772 1.998 12.936 1.00 95.31 86 PHE A O 1
ATOM 721 N N . TYR A 1 87 ? -16.351 2.550 14.591 1.00 94.94 87 TYR A N 1
ATOM 722 C CA . TYR A 1 87 ? -15.896 1.186 14.859 1.00 94.94 87 TYR A CA 1
ATOM 723 C C . TYR A 1 87 ? -16.107 0.789 16.329 1.00 94.94 87 TYR A C 1
ATOM 725 O O . TYR A 1 87 ? -16.037 1.634 17.224 1.00 94.94 87 TYR A O 1
ATOM 733 N N . PRO A 1 88 ? -16.361 -0.503 16.620 1.00 94.56 88 PRO A N 1
ATOM 734 C CA . PRO A 1 88 ? -16.475 -0.982 17.993 1.00 94.56 88 PRO A CA 1
ATOM 735 C C . PRO A 1 88 ? -15.191 -0.743 18.809 1.00 94.56 88 PRO A C 1
ATOM 737 O O . PRO A 1 88 ? -14.094 -0.832 18.258 1.00 94.56 88 PRO A O 1
ATOM 740 N N . PRO A 1 89 ? -15.274 -0.569 20.141 1.00 92.00 89 PRO A N 1
ATOM 741 C CA . PRO A 1 89 ? -14.091 -0.386 20.993 1.00 92.00 89 PRO A CA 1
ATOM 742 C C . PRO A 1 89 ? -13.092 -1.553 20.950 1.00 92.00 89 PRO A C 1
ATOM 744 O O . PRO A 1 89 ? -11.916 -1.379 21.263 1.00 92.00 89 PRO A O 1
ATOM 747 N N . THR A 1 90 ? -13.559 -2.749 20.581 1.00 93.81 90 THR A N 1
ATOM 748 C CA . THR A 1 90 ? -12.743 -3.962 20.431 1.00 93.81 90 THR A CA 1
ATOM 749 C C . THR A 1 90 ? -12.055 -4.065 19.071 1.00 93.81 90 THR A C 1
ATOM 751 O O . THR A 1 90 ? -11.282 -4.997 18.871 1.00 93.81 90 THR A O 1
ATOM 754 N N . PHE A 1 91 ? -12.342 -3.154 18.137 1.00 95.00 91 PHE A N 1
ATOM 755 C CA . PHE A 1 91 ? -11.797 -3.188 16.786 1.00 95.00 91 PHE A CA 1
ATOM 756 C C . PHE A 1 91 ? -10.287 -2.936 16.805 1.00 95.00 91 PHE A C 1
ATOM 758 O O . PHE A 1 91 ? -9.777 -2.017 17.459 1.00 95.00 91 PHE A O 1
ATOM 765 N N . THR A 1 92 ? -9.563 -3.756 16.061 1.00 94.44 92 THR A N 1
ATOM 766 C CA . THR A 1 92 ? -8.117 -3.699 15.889 1.00 94.44 92 THR A CA 1
ATOM 767 C C . THR A 1 92 ? -7.777 -3.321 14.455 1.00 94.44 92 THR A C 1
ATOM 769 O O . THR A 1 92 ? -8.571 -3.473 13.536 1.00 94.44 92 THR A O 1
ATOM 772 N N . TYR A 1 93 ? -6.558 -2.842 14.223 1.00 93.56 93 TYR A N 1
ATOM 773 C CA . TYR A 1 93 ? -6.139 -2.497 12.863 1.00 93.56 93 TYR A CA 1
ATOM 774 C C . TYR A 1 93 ? -6.077 -3.709 11.923 1.00 93.56 93 TYR A C 1
ATOM 776 O O . TYR A 1 93 ? -6.254 -3.559 10.720 1.00 93.56 93 TYR A O 1
ATOM 784 N N . ALA A 1 94 ? -5.848 -4.910 12.463 1.00 93.38 94 ALA A N 1
ATOM 785 C CA . ALA A 1 94 ? -5.855 -6.134 11.672 1.00 93.38 94 ALA A CA 1
ATOM 786 C C . ALA A 1 94 ? -7.254 -6.463 11.126 1.00 93.38 94 ALA A C 1
ATOM 788 O O . ALA A 1 94 ? -7.348 -7.046 10.048 1.00 93.38 94 ALA A O 1
ATOM 789 N N . ASP A 1 95 ? -8.320 -6.035 11.809 1.00 94.38 95 ASP A N 1
ATOM 790 C CA . ASP A 1 95 ? -9.700 -6.304 11.393 1.00 94.38 95 ASP A CA 1
ATOM 791 C C . ASP A 1 95 ? -10.049 -5.615 10.062 1.00 94.38 95 ASP A C 1
ATOM 793 O O . ASP A 1 95 ? -10.841 -6.147 9.282 1.00 94.38 95 ASP A O 1
ATOM 797 N N . PHE A 1 96 ? -9.361 -4.518 9.710 1.00 94.44 96 PHE A N 1
ATOM 798 C CA . PHE A 1 96 ? -9.478 -3.893 8.386 1.00 94.44 96 PHE A CA 1
ATOM 799 C C . PHE A 1 96 ? -9.109 -4.829 7.229 1.00 94.44 96 PHE A C 1
ATOM 801 O O . PHE A 1 96 ? -9.561 -4.611 6.106 1.00 94.44 96 PHE A O 1
ATOM 808 N N . ALA A 1 97 ? -8.326 -5.888 7.465 1.00 93.31 97 ALA A N 1
ATOM 809 C CA . ALA A 1 97 ? -8.010 -6.870 6.429 1.00 93.31 97 ALA A CA 1
ATOM 810 C C . ALA A 1 97 ? -9.259 -7.586 5.903 1.00 93.31 97 ALA A C 1
ATOM 812 O O . ALA A 1 97 ? -9.350 -7.849 4.707 1.00 93.31 97 ALA A O 1
ATOM 813 N N . ALA A 1 98 ? -10.236 -7.862 6.772 1.00 93.00 98 ALA A N 1
ATOM 814 C CA . ALA A 1 98 ? -11.490 -8.495 6.369 1.00 93.00 98 ALA A CA 1
ATOM 815 C C . ALA A 1 98 ? -12.392 -7.544 5.560 1.00 93.00 98 ALA A C 1
ATOM 817 O O . ALA A 1 98 ? -13.198 -7.984 4.739 1.00 93.00 98 ALA A O 1
ATOM 818 N N . GLU A 1 99 ? -12.250 -6.237 5.779 1.00 92.06 99 GLU A N 1
ATOM 819 C CA . GLU A 1 99 ? -13.007 -5.197 5.079 1.00 92.06 99 GLU A CA 1
ATOM 820 C C . GLU A 1 99 ? -12.343 -4.753 3.768 1.00 92.06 99 GLU A C 1
ATOM 822 O O . GLU A 1 99 ? -13.011 -4.220 2.878 1.00 92.06 99 GLU A O 1
ATOM 827 N N . PHE A 1 100 ? -11.047 -5.022 3.593 1.00 94.19 100 PHE A N 1
ATOM 828 C CA . PHE A 1 100 ? -10.313 -4.749 2.361 1.00 94.19 100 PHE A CA 1
ATOM 829 C C . PHE A 1 100 ? -10.647 -5.767 1.261 1.00 94.19 100 PHE A C 1
ATOM 831 O O . PHE A 1 100 ? -9.856 -6.633 0.894 1.00 94.19 100 PHE A O 1
ATOM 838 N N . LYS A 1 101 ? -11.862 -5.657 0.723 1.00 92.94 101 LYS A N 1
ATOM 839 C CA . LYS A 1 101 ? -12.423 -6.613 -0.241 1.00 92.94 101 LYS A CA 1
ATOM 840 C C . LYS A 1 101 ? -12.074 -6.336 -1.697 1.00 92.94 101 LYS A C 1
ATOM 842 O O . LYS A 1 101 ? -12.252 -7.216 -2.530 1.00 92.94 101 LYS A O 1
ATOM 847 N N . ALA A 1 102 ? -11.635 -5.116 -2.014 1.00 93.00 102 ALA A N 1
ATOM 848 C CA . ALA A 1 102 ? -11.314 -4.716 -3.383 1.00 93.00 102 ALA A CA 1
ATOM 849 C C . ALA A 1 102 ? -12.459 -4.984 -4.396 1.00 93.00 102 ALA A C 1
ATOM 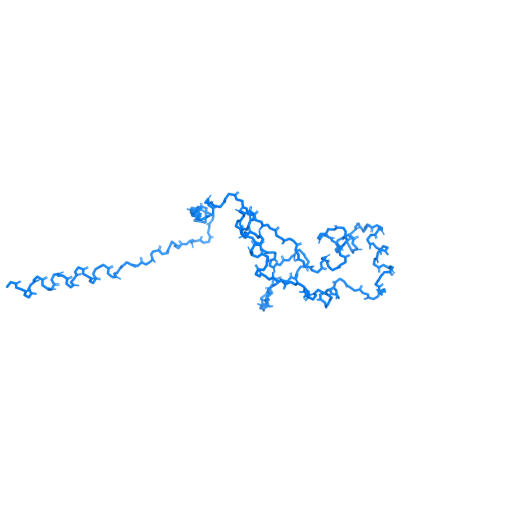851 O O . ALA A 1 102 ? -12.202 -5.332 -5.543 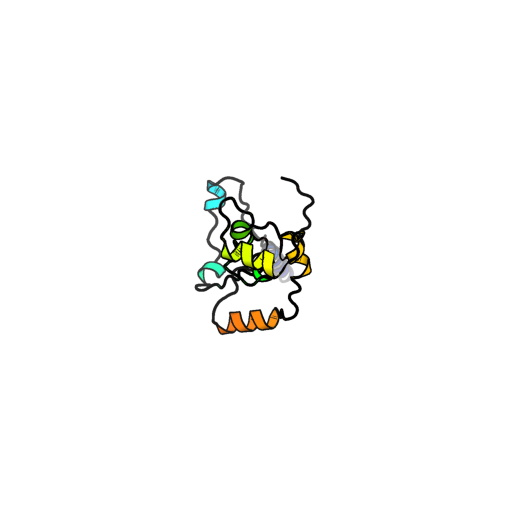1.00 93.00 102 ALA A O 1
ATOM 852 N N . GLU A 1 103 ? -13.728 -4.808 -3.997 1.00 94.38 103 GLU A N 1
ATOM 853 C CA . GLU A 1 103 ? -14.905 -5.276 -4.766 1.00 94.38 103 GLU A CA 1
ATOM 854 C C . GLU A 1 103 ? -15.012 -4.688 -6.186 1.00 94.38 103 GLU A C 1
ATOM 856 O O . GLU A 1 103 ? -15.564 -5.322 -7.080 1.00 94.38 103 GLU A O 1
ATOM 861 N N . PHE A 1 104 ? -14.452 -3.495 -6.412 1.00 93.31 104 PHE A N 1
ATOM 862 C CA . PHE A 1 104 ? -14.432 -2.816 -7.715 1.00 93.31 104 PHE A CA 1
ATOM 863 C C . PHE A 1 104 ? -13.046 -2.794 -8.372 1.00 93.31 104 PHE A C 1
ATOM 865 O O . PHE A 1 104 ? -12.802 -2.009 -9.292 1.00 93.31 104 PHE A O 1
ATOM 872 N N . TYR A 1 105 ? -12.110 -3.601 -7.877 1.00 91.50 105 TYR A N 1
ATOM 873 C CA . TYR A 1 105 ? -10.768 -3.662 -8.430 1.00 91.50 105 TYR A CA 1
ATOM 874 C C . TYR A 1 105 ? -10.761 -4.421 -9.755 1.00 91.50 105 TYR A C 1
ATOM 876 O O . TYR A 1 105 ? -11.006 -5.623 -9.809 1.00 91.50 105 TYR A O 1
ATOM 884 N N . ASP A 1 106 ? -10.434 -3.695 -10.822 1.00 92.56 106 ASP A N 1
ATOM 885 C CA . ASP A 1 106 ? -10.203 -4.248 -12.150 1.00 92.56 106 ASP A CA 1
ATOM 886 C C . ASP A 1 106 ? -8.749 -3.962 -12.568 1.00 92.56 106 ASP A C 1
ATOM 888 O O . ASP A 1 106 ? -8.419 -2.818 -12.919 1.00 92.56 106 ASP A O 1
ATOM 892 N N . PRO A 1 107 ? -7.864 -4.976 -12.539 1.00 88.81 107 PRO A N 1
ATOM 893 C CA . PRO A 1 107 ? -6.461 -4.796 -12.888 1.00 88.81 107 PRO A CA 1
ATOM 894 C C . PRO A 1 107 ? -6.260 -4.424 -14.363 1.00 88.81 107 PRO A C 1
ATOM 896 O O . PRO A 1 107 ? -5.293 -3.730 -14.680 1.00 88.81 107 PRO A O 1
ATOM 899 N N . LEU A 1 108 ? -7.153 -4.843 -15.268 1.00 91.38 108 LEU A N 1
ATOM 900 C CA . LEU A 1 108 ? -7.044 -4.516 -16.692 1.00 91.38 108 LEU A CA 1
ATOM 901 C C . LEU A 1 108 ? -7.376 -3.048 -16.923 1.00 91.38 108 LEU A C 1
ATOM 903 O O . LEU A 1 108 ? -6.603 -2.340 -17.566 1.00 91.38 108 LEU A O 1
ATOM 907 N N . LYS A 1 109 ? -8.450 -2.560 -16.295 1.00 92.69 109 LYS A N 1
ATOM 908 C CA . LYS A 1 109 ? -8.797 -1.137 -16.333 1.00 92.69 109 LYS A CA 1
ATOM 909 C C . LYS A 1 109 ? -7.679 -0.265 -15.770 1.00 92.69 109 LYS A C 1
ATOM 911 O O . LYS A 1 109 ? -7.397 0.800 -16.315 1.00 92.69 109 LYS A O 1
ATOM 916 N N . TRP A 1 110 ? -7.024 -0.709 -14.697 1.00 90.00 110 TRP A N 1
ATOM 917 C CA . TRP A 1 110 ? -5.862 -0.005 -14.1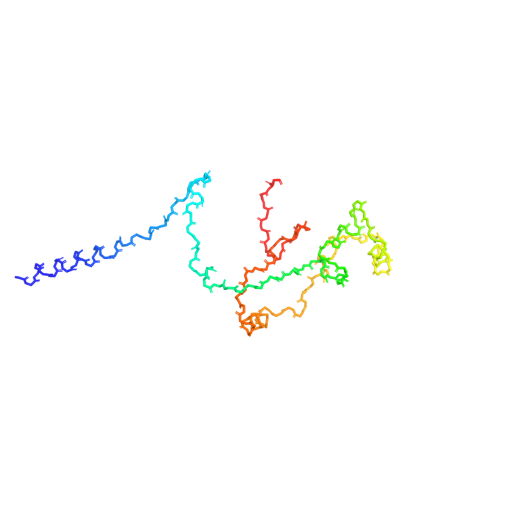61 1.00 90.00 110 TRP A CA 1
ATOM 918 C C . TRP A 1 110 ? -4.750 0.053 -15.199 1.00 90.00 110 TRP A C 1
ATOM 920 O O . TRP A 1 110 ? -4.326 1.152 -15.540 1.00 90.00 110 TRP A O 1
ATOM 930 N N . VAL A 1 111 ? -4.332 -1.091 -15.753 1.00 87.94 111 VAL A N 1
ATOM 931 C CA . VAL A 1 111 ? -3.295 -1.164 -16.796 1.00 87.94 111 VAL A CA 1
ATOM 932 C C . VAL A 1 111 ? -3.610 -0.253 -17.982 1.00 87.94 111 VAL A C 1
ATOM 934 O O . VAL A 1 111 ? -2.708 0.439 -18.455 1.00 87.94 111 VAL A O 1
ATOM 937 N N . ASP A 1 112 ? -4.860 -0.218 -18.436 1.00 90.69 112 ASP A N 1
ATOM 938 C CA . ASP A 1 112 ? -5.283 0.646 -19.537 1.00 90.69 112 ASP A CA 1
ATOM 939 C C . ASP A 1 112 ? -5.131 2.127 -19.178 1.00 90.69 112 ASP A C 1
ATOM 941 O O . ASP A 1 112 ? -4.559 2.891 -19.960 1.00 90.69 112 ASP A O 1
ATOM 945 N N . ILE A 1 113 ? -5.527 2.526 -17.965 1.00 89.94 113 ILE A N 1
ATOM 946 C CA . ILE A 1 113 ? -5.320 3.891 -17.463 1.00 89.94 113 ILE A CA 1
ATOM 947 C C . ILE A 1 113 ? -3.821 4.222 -17.396 1.00 89.94 113 ILE A C 1
ATOM 949 O O . ILE A 1 113 ? -3.415 5.269 -17.904 1.00 89.94 113 ILE A O 1
ATOM 953 N N . ILE A 1 114 ? -2.984 3.333 -16.842 1.00 87.56 114 ILE A N 1
ATOM 954 C CA . ILE A 1 114 ? -1.528 3.558 -16.727 1.00 87.56 114 ILE A CA 1
ATOM 955 C C . ILE A 1 114 ? -0.897 3.718 -18.113 1.00 87.56 114 ILE A C 1
ATOM 957 O O . ILE A 1 114 ? -0.115 4.634 -18.340 1.00 87.56 114 ILE A O 1
ATOM 961 N N . LYS A 1 115 ? -1.252 2.846 -19.061 1.00 86.19 115 LYS A N 1
ATOM 962 C CA . LYS A 1 115 ? -0.752 2.938 -20.438 1.00 86.19 115 LYS A CA 1
ATOM 963 C C . LYS A 1 115 ? -1.206 4.232 -21.102 1.00 86.19 115 LYS A C 1
ATOM 965 O O . LYS A 1 115 ? -0.405 4.877 -21.775 1.00 86.19 115 LYS A O 1
ATOM 970 N N . SER A 1 116 ? -2.465 4.623 -20.902 1.00 89.06 116 SER A N 1
ATOM 971 C CA . SER A 1 116 ? -3.023 5.836 -21.506 1.00 89.06 116 SER A CA 1
ATOM 972 C C . SER A 1 116 ? -2.385 7.123 -20.971 1.00 89.06 116 SER A C 1
ATOM 974 O O . SER A 1 116 ? -2.321 8.107 -21.703 1.00 89.06 116 SER A O 1
ATOM 976 N N . SER A 1 117 ? -1.850 7.117 -19.743 1.00 85.44 117 SER A N 1
ATOM 977 C CA . SER A 1 117 ? -1.113 8.257 -19.182 1.00 85.44 117 SER A CA 1
ATOM 978 C C . SER A 1 117 ? 0.329 8.379 -19.696 1.00 85.44 117 SER A C 1
ATOM 980 O O . SER A 1 117 ? 1.020 9.336 -19.351 1.00 85.44 117 SER A O 1
ATOM 982 N N . GLY A 1 118 ? 0.805 7.427 -20.510 1.00 82.38 118 GLY A N 1
ATOM 983 C CA . GLY A 1 118 ? 2.186 7.382 -20.998 1.00 82.38 118 GLY A CA 1
ATOM 984 C C . GLY A 1 118 ? 3.203 6.885 -19.964 1.00 82.38 118 GLY A C 1
ATOM 985 O O . GLY A 1 118 ? 4.389 6.773 -20.279 1.00 82.38 118 GLY A O 1
ATOM 986 N N . ALA A 1 119 ? 2.763 6.556 -18.746 1.00 77.56 119 ALA A N 1
ATOM 987 C CA . ALA A 1 119 ? 3.609 5.950 -17.729 1.00 77.56 119 ALA A CA 1
ATOM 988 C C . ALA A 1 119 ? 3.789 4.449 -17.995 1.00 77.56 119 ALA A C 1
ATOM 990 O O . ALA A 1 119 ? 2.884 3.765 -18.481 1.00 77.56 119 ALA A O 1
ATOM 991 N N . LYS A 1 120 ? 4.942 3.894 -17.606 1.00 73.19 120 LYS A N 1
ATOM 992 C CA . LYS A 1 120 ? 5.045 2.439 -17.421 1.00 73.19 120 LYS A CA 1
ATOM 993 C C . LYS A 1 120 ? 4.787 2.107 -15.945 1.00 73.19 120 LYS A C 1
ATOM 995 O O . LYS A 1 120 ? 5.297 2.814 -15.074 1.00 73.19 120 LYS A O 1
ATOM 1000 N N . PRO A 1 121 ? 3.990 1.072 -15.623 1.00 59.66 121 PRO A N 1
ATOM 1001 C CA . PRO A 1 121 ? 3.779 0.678 -14.235 1.00 59.66 121 PRO A CA 1
ATOM 1002 C C . PRO A 1 121 ? 5.114 0.273 -13.614 1.00 59.66 121 PRO A C 1
ATOM 1004 O O . PRO A 1 121 ? 5.786 -0.617 -14.134 1.00 59.66 121 PRO A O 1
ATOM 1007 N N . PHE A 1 122 ? 5.507 0.948 -12.532 1.00 56.59 122 PHE A N 1
ATOM 1008 C CA . PHE A 1 122 ? 6.814 0.728 -11.919 1.00 56.59 122 PHE A CA 1
ATOM 1009 C C . PHE A 1 122 ? 6.728 -0.210 -10.715 1.00 56.59 122 PHE A C 1
ATOM 1011 O O . PHE A 1 122 ? 7.540 -1.125 -10.594 1.00 56.59 122 PHE A O 1
ATOM 1018 N N . LYS A 1 123 ? 5.739 -0.020 -9.828 1.00 57.12 123 LYS A N 1
ATOM 1019 C CA . LYS A 1 123 ? 5.571 -0.880 -8.651 1.00 57.12 123 LYS A CA 1
ATOM 1020 C C . LYS A 1 123 ? 4.181 -0.720 -8.020 1.00 57.12 123 LYS A C 1
ATOM 1022 O O . LYS A 1 123 ? 3.706 0.399 -7.840 1.00 57.12 123 LYS A O 1
ATOM 1027 N N . LEU A 1 124 ? 3.565 -1.842 -7.651 1.00 52.16 124 LEU A N 1
ATOM 1028 C CA . LEU A 1 124 ? 2.497 -1.902 -6.648 1.00 52.16 124 LEU A CA 1
ATOM 1029 C C . LEU A 1 124 ? 3.141 -2.211 -5.293 1.00 52.16 124 LEU A C 1
ATOM 1031 O O . LEU A 1 124 ? 4.133 -2.945 -5.241 1.00 52.16 124 LEU A O 1
ATOM 1035 N N . HIS A 1 125 ? 2.610 -1.666 -4.201 1.00 46.91 125 HIS A N 1
ATOM 1036 C CA . HIS A 1 125 ? 3.130 -1.985 -2.875 1.00 46.91 125 HIS A CA 1
ATOM 1037 C C . HIS A 1 125 ? 2.845 -3.462 -2.551 1.00 46.91 125 HIS A C 1
ATOM 1039 O O . HIS A 1 125 ? 1.701 -3.841 -2.330 1.00 46.91 125 HIS A O 1
ATOM 1045 N N . SER A 1 126 ? 3.877 -4.313 -2.569 1.00 48.97 126 SER A N 1
ATOM 1046 C CA . SER A 1 126 ? 3.722 -5.746 -2.288 1.00 48.97 126 SER A CA 1
ATOM 1047 C C . SER A 1 126 ? 3.606 -6.045 -0.798 1.00 48.97 126 SER A C 1
ATOM 1049 O O . SER A 1 126 ? 3.017 -7.063 -0.476 1.00 48.97 126 SER A O 1
ATOM 1051 N N . ASP A 1 127 ? 4.147 -5.176 0.065 1.00 45.78 127 ASP A N 1
ATOM 1052 C CA . ASP A 1 127 ? 4.164 -5.255 1.533 1.00 45.78 127 ASP A CA 1
ATOM 1053 C C . ASP A 1 127 ? 4.302 -3.861 2.155 1.00 45.78 127 ASP A C 1
ATOM 1055 O O . ASP A 1 127 ? 5.375 -3.270 2.062 1.00 45.78 127 ASP A O 1
ATOM 1059 N N . ASN A 1 128 ? 3.246 -3.324 2.768 1.00 45.03 128 ASN A N 1
ATOM 1060 C CA . ASN A 1 128 ? 3.295 -1.994 3.394 1.00 45.03 128 ASN A CA 1
ATOM 1061 C C . ASN A 1 128 ? 4.003 -2.006 4.761 1.00 45.03 128 ASN A C 1
ATOM 1063 O O . ASN A 1 128 ? 4.122 -3.056 5.390 1.00 45.03 128 ASN A O 1
ATOM 1067 N N . PHE A 1 129 ? 4.392 -0.826 5.275 1.00 42.66 129 PHE A N 1
ATOM 1068 C CA . PHE A 1 129 ? 4.966 -0.625 6.626 1.00 42.66 129 PHE A CA 1
ATOM 1069 C C . PHE A 1 129 ? 4.118 -1.231 7.767 1.00 42.66 129 PHE A C 1
ATOM 1071 O O . PHE A 1 129 ? 4.617 -1.433 8.870 1.00 42.66 129 PHE A O 1
ATOM 1078 N N . SER A 1 130 ? 2.853 -1.565 7.493 1.00 40.69 130 SER A N 1
ATOM 1079 C CA . SER A 1 130 ? 1.940 -2.295 8.376 1.00 40.69 130 SER A CA 1
ATOM 1080 C C . SER A 1 130 ? 2.019 -3.831 8.270 1.00 40.69 130 SER A C 1
ATOM 1082 O O . SER A 1 130 ? 1.148 -4.521 8.794 1.00 40.69 130 SER A O 1
ATOM 1084 N N . GLY A 1 131 ? 3.012 -4.381 7.566 1.00 39.72 131 GLY A N 1
ATOM 1085 C CA . GLY A 1 131 ? 3.321 -5.815 7.510 1.00 39.72 131 GLY A CA 1
ATOM 1086 C C . GLY A 1 131 ? 2.400 -6.681 6.642 1.00 39.72 131 GLY A C 1
ATOM 1087 O O . GLY A 1 131 ? 2.578 -7.898 6.623 1.00 39.72 131 GLY A O 1
ATOM 1088 N N . GLN A 1 132 ? 1.438 -6.096 5.922 1.00 41.81 132 GLN A N 1
ATOM 1089 C CA . GLN A 1 132 ? 0.496 -6.853 5.093 1.00 41.81 132 GLN A CA 1
ATOM 1090 C C . GLN A 1 132 ? 0.886 -6.856 3.620 1.00 41.81 132 GLN A C 1
ATOM 1092 O O . GLN A 1 132 ? 1.083 -5.794 3.017 1.00 41.81 132 GLN A O 1
ATOM 1097 N N . ALA A 1 133 ? 0.932 -8.070 3.067 1.00 41.09 133 ALA A N 1
ATOM 1098 C CA . ALA A 1 133 ? 1.249 -8.310 1.678 1.00 41.09 133 ALA A CA 1
ATOM 1099 C C . ALA A 1 133 ? 0.004 -8.222 0.796 1.00 41.09 133 ALA A C 1
ATOM 1101 O O . ALA A 1 133 ? -1.010 -8.848 1.090 1.00 41.09 133 ALA A O 1
ATOM 1102 N N . VAL A 1 134 ? 0.100 -7.522 -0.335 1.00 49.06 134 VAL A N 1
ATOM 1103 C CA . VAL A 1 134 ? -0.938 -7.511 -1.394 1.00 49.06 134 VAL A CA 1
ATOM 1104 C C . VAL A 1 134 ? -0.798 -8.742 -2.317 1.00 49.06 134 VAL A C 1
ATOM 1106 O O . VAL A 1 134 ? -1.561 -8.946 -3.256 1.00 49.06 134 VAL A O 1
ATOM 1109 N N . THR A 1 135 ? 0.177 -9.609 -2.033 1.00 34.91 135 THR A N 1
ATOM 1110 C CA . THR A 1 135 ? 0.449 -10.867 -2.745 1.00 34.91 135 THR A CA 1
ATOM 1111 C C . THR A 1 135 ? 0.591 -12.014 -1.743 1.00 34.91 135 THR A C 1
ATOM 1113 O O . THR A 1 135 ? 0.935 -11.767 -0.591 1.00 34.91 135 THR A O 1
ATOM 1116 N N . TYR A 1 136 ? 0.329 -13.263 -2.155 1.00 27.95 136 TYR A N 1
ATOM 1117 C CA . TYR A 1 136 ? 0.483 -14.444 -1.293 1.00 27.95 136 TYR A CA 1
ATOM 1118 C C . TYR A 1 136 ? 1.886 -14.486 -0.665 1.00 27.95 136 TYR A C 1
ATOM 1120 O O . TYR A 1 136 ? 2.874 -14.763 -1.345 1.00 27.95 136 TYR A O 1
ATOM 1128 N N . LYS A 1 137 ? 1.970 -14.235 0.644 1.00 36.75 137 LYS A N 1
ATOM 1129 C CA . LYS A 1 137 ? 3.172 -14.479 1.442 1.00 36.75 137 LYS A CA 1
ATOM 1130 C C . LYS A 1 137 ? 3.182 -15.944 1.860 1.00 36.75 137 LYS A C 1
ATOM 1132 O O . LYS A 1 137 ? 2.371 -16.352 2.683 1.00 36.75 137 LYS A O 1
ATOM 1137 N N . ASN A 1 138 ? 4.113 -16.725 1.318 1.00 36.81 138 ASN A N 1
ATOM 1138 C CA . ASN A 1 138 ? 4.506 -17.991 1.932 1.00 36.81 138 ASN A CA 1
ATOM 1139 C C . ASN A 1 138 ? 5.638 -17.678 2.920 1.00 36.81 138 ASN A C 1
ATOM 1141 O O . ASN A 1 138 ? 6.815 -17.736 2.567 1.00 36.81 138 ASN A O 1
ATOM 1145 N N . SER A 1 139 ? 5.289 -17.185 4.109 1.00 44.91 139 SER A N 1
ATOM 1146 C CA . SER A 1 139 ? 6.263 -16.736 5.109 1.00 44.91 139 SER A CA 1
ATOM 1147 C C . SER A 1 139 ? 6.477 -17.793 6.191 1.00 44.91 139 SER A C 1
ATOM 1149 O O . SER A 1 139 ? 6.076 -17.600 7.334 1.00 44.91 139 SER A O 1
ATOM 1151 N N . ASP A 1 140 ? 7.163 -18.873 5.816 1.00 34.69 140 ASP A N 1
ATOM 1152 C CA . ASP A 1 140 ? 7.810 -19.823 6.737 1.00 34.69 140 ASP A CA 1
ATOM 1153 C C . ASP A 1 140 ? 9.278 -19.443 7.025 1.00 34.69 140 ASP A C 1
ATOM 1155 O O . ASP A 1 140 ? 10.092 -20.284 7.400 1.00 34.69 140 ASP A O 1
ATOM 1159 N N . GLN A 1 141 ? 9.664 -18.173 6.865 1.00 31.75 141 GLN A N 1
ATOM 1160 C CA . GLN A 1 141 ? 10.991 -17.706 7.279 1.00 31.75 141 GLN A CA 1
ATOM 1161 C C . GLN A 1 141 ? 10.869 -16.555 8.275 1.00 31.75 141 GLN A C 1
ATOM 1163 O O . GLN A 1 141 ? 10.638 -15.405 7.907 1.00 31.75 141 GLN A O 1
ATOM 1168 N N . GLN A 1 142 ? 11.004 -16.929 9.550 1.00 24.56 142 GLN A N 1
ATOM 1169 C CA . GLN A 1 142 ? 11.317 -16.054 10.676 1.00 24.56 142 GLN A CA 1
ATOM 1170 C C . GLN A 1 142 ? 12.581 -15.240 10.395 1.00 24.56 142 GLN A C 1
ATOM 1172 O O . GLN A 1 142 ? 13.605 -15.822 10.038 1.00 24.56 142 GLN A O 1
ATOM 1177 N N . TRP A 1 143 ? 12.504 -13.940 10.678 1.00 32.47 143 TRP A N 1
ATOM 1178 C CA . TRP A 1 143 ? 13.565 -13.169 11.325 1.00 32.47 143 TRP A CA 1
ATOM 1179 C C . TRP A 1 143 ? 12.900 -12.222 12.321 1.00 32.47 143 TRP A C 1
ATOM 1181 O O . TRP A 1 143 ? 12.036 -11.432 11.875 1.00 32.47 143 TRP A O 1
#